Protein AF-A0A1I3EN29-F1 (afdb_monomer_lite)

Secondary structure (DSSP, 8-state):
--HHHHHHHHHHHHTS----TT--SBTT-HHHHHHS-HHHHHHHHHHHHHHHHHHB-TTSSB-HHHHHHHHTTT-EEEEE--S-TT-TTEEEEEEEETTEEEEEEEE----

Organism: NCBI:txid442341

Foldseek 3Di:
DDLVQLLVLLVVLLPDDWDDPPLDQECPPPVSLVPTDPSNNVSLVSNQVVCQVQQADPQFHGPVVSVVVSVVVVWDKDWDQPPDPVQRQKTWIWTAHPSHTYIHIGGGHDD

Structure (mmCIF, N/CA/C/O backbone):
data_AF-A0A1I3EN29-F1
#
_entry.id   AF-A0A1I3EN29-F1
#
loop_
_atom_site.group_PDB
_atom_site.id
_atom_site.type_symbol
_atom_site.label_atom_id
_atom_site.label_alt_id
_atom_site.label_comp_id
_atom_site.label_asym_id
_atom_site.label_entity_id
_atom_site.label_seq_id
_atom_site.pdbx_PDB_ins_code
_atom_site.Cartn_x
_atom_site.Cartn_y
_atom_site.Cartn_z
_atom_site.occupancy
_atom_site.B_iso_or_equiv
_atom_site.auth_seq_id
_atom_site.auth_comp_id
_atom_site.auth_asym_id
_atom_site.auth_atom_id
_atom_site.pdbx_PDB_model_num
ATOM 1 N N . MET A 1 1 ? 14.980 -1.649 0.378 1.00 61.38 1 MET A N 1
ATOM 2 C CA . MET A 1 1 ? 14.294 -1.942 1.666 1.00 61.38 1 MET A CA 1
ATOM 3 C C . MET A 1 1 ? 13.743 -3.383 1.700 1.00 61.38 1 MET A C 1
ATOM 5 O O . MET A 1 1 ? 13.935 -4.095 0.720 1.00 61.38 1 MET A O 1
ATOM 9 N N . SER A 1 2 ? 13.146 -3.863 2.810 1.00 87.88 2 SER A N 1
ATOM 10 C CA . SER A 1 2 ? 12.719 -5.277 2.983 1.00 87.88 2 SER A CA 1
ATOM 11 C C . SER A 1 2 ? 11.227 -5.509 2.700 1.00 87.88 2 SER A C 1
ATOM 13 O O . SER A 1 2 ? 10.387 -4.730 3.142 1.00 87.88 2 SER A O 1
ATOM 15 N N . ILE A 1 3 ? 10.903 -6.637 2.051 1.00 94.44 3 ILE A N 1
ATOM 16 C CA . ILE A 1 3 ? 9.532 -7.159 1.877 1.00 94.44 3 ILE A CA 1
ATOM 17 C C . ILE A 1 3 ? 8.803 -7.275 3.222 1.00 94.44 3 ILE A C 1
ATOM 19 O O . ILE A 1 3 ? 7.619 -6.967 3.301 1.00 94.44 3 ILE A O 1
ATOM 23 N N . ASP A 1 4 ? 9.507 -7.698 4.274 1.00 95.50 4 ASP A N 1
ATOM 24 C CA . ASP A 1 4 ? 8.899 -7.889 5.594 1.00 95.50 4 ASP A CA 1
ATOM 25 C C . ASP A 1 4 ? 8.525 -6.558 6.251 1.00 95.50 4 ASP A C 1
ATOM 27 O O . ASP A 1 4 ? 7.501 -6.480 6.917 1.00 95.50 4 ASP A O 1
ATOM 31 N N . ALA A 1 5 ? 9.310 -5.500 6.014 1.00 96.38 5 ALA A N 1
ATOM 32 C CA . ALA A 1 5 ? 8.983 -4.167 6.513 1.00 96.38 5 ALA A CA 1
ATOM 33 C C . ALA A 1 5 ? 7.704 -3.644 5.851 1.00 96.38 5 ALA A C 1
ATOM 35 O O . ALA A 1 5 ? 6.799 -3.211 6.551 1.00 96.38 5 ALA A O 1
ATOM 36 N N . LEU A 1 6 ? 7.586 -3.771 4.522 1.00 97.31 6 LEU A N 1
ATOM 37 C CA . LEU A 1 6 ? 6.367 -3.377 3.813 1.00 97.31 6 LEU A CA 1
ATOM 38 C C . LEU A 1 6 ? 5.149 -4.183 4.277 1.00 97.31 6 LEU A C 1
ATOM 40 O O . LEU A 1 6 ? 4.097 -3.604 4.520 1.00 97.31 6 LEU A O 1
ATOM 44 N N . ALA A 1 7 ? 5.291 -5.502 4.437 1.00 97.62 7 ALA A N 1
ATOM 45 C CA . ALA A 1 7 ? 4.211 -6.342 4.948 1.00 97.62 7 ALA A CA 1
ATOM 46 C C . ALA A 1 7 ? 3.769 -5.910 6.353 1.00 97.62 7 ALA A C 1
ATOM 48 O O . ALA A 1 7 ? 2.574 -5.791 6.603 1.00 97.62 7 ALA A O 1
ATOM 49 N N . GLN A 1 8 ? 4.724 -5.648 7.250 1.00 97.44 8 GLN A N 1
ATOM 50 C CA . GLN A 1 8 ? 4.421 -5.209 8.608 1.00 97.44 8 GLN A CA 1
ATOM 51 C C . GLN A 1 8 ? 3.700 -3.861 8.613 1.00 97.44 8 GLN A C 1
ATOM 53 O O . GLN A 1 8 ? 2.684 -3.738 9.279 1.00 97.44 8 GLN A O 1
ATOM 58 N N . THR A 1 9 ? 4.170 -2.874 7.847 1.00 97.75 9 THR A N 1
ATOM 59 C CA . THR A 1 9 ? 3.532 -1.550 7.807 1.00 97.75 9 THR A CA 1
ATOM 60 C C . THR A 1 9 ? 2.119 -1.605 7.225 1.00 97.75 9 THR A C 1
ATOM 62 O O . THR A 1 9 ? 1.244 -0.899 7.713 1.00 97.75 9 THR A O 1
ATOM 65 N N . ILE A 1 10 ? 1.872 -2.452 6.217 1.00 97.56 10 ILE A N 1
ATOM 66 C CA . ILE A 1 10 ? 0.514 -2.654 5.687 1.00 97.56 10 ILE A CA 1
ATOM 67 C C . ILE A 1 10 ? -0.391 -3.268 6.757 1.00 97.56 10 ILE A C 1
ATOM 69 O O . ILE A 1 10 ? -1.490 -2.773 6.962 1.00 97.56 10 ILE A O 1
ATOM 73 N N . ASN A 1 11 ? 0.080 -4.290 7.474 1.00 96.75 11 ASN A N 1
ATOM 74 C CA . ASN A 1 11 ? -0.694 -4.898 8.559 1.00 96.75 11 ASN A CA 1
ATOM 75 C C . ASN A 1 11 ? -0.934 -3.925 9.722 1.00 96.75 11 ASN A C 1
ATOM 77 O O . ASN A 1 11 ? -1.998 -3.951 10.326 1.00 96.75 11 ASN A O 1
ATOM 81 N N . ASP A 1 12 ? 0.040 -3.071 10.043 1.00 97.31 12 ASP A N 1
ATOM 82 C CA . ASP A 1 12 ? -0.117 -2.040 11.070 1.00 97.31 12 ASP A CA 1
ATOM 83 C C . ASP A 1 12 ? -1.193 -1.017 10.680 1.00 97.31 12 ASP A C 1
ATOM 85 O O . ASP A 1 12 ? -1.847 -0.478 11.567 1.00 97.31 12 ASP A O 1
ATOM 89 N N . LEU A 1 13 ? -1.360 -0.737 9.381 1.00 96.62 13 LEU A N 1
ATOM 90 C CA . LEU A 1 13 ? -2.423 0.127 8.868 1.00 96.62 13 LEU A CA 1
ATOM 91 C C . LEU A 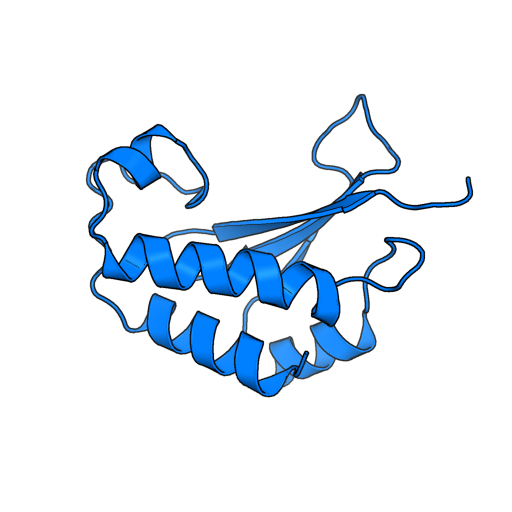1 13 ? -3.783 -0.574 8.878 1.00 96.62 13 LEU A C 1
ATOM 93 O O . LEU A 1 13 ? -4.733 0.005 9.378 1.00 96.62 13 LEU A O 1
ATOM 97 N N . ASP A 1 14 ? -3.853 -1.812 8.390 1.00 94.56 14 ASP A N 1
ATOM 98 C CA . ASP A 1 14 ? -5.078 -2.635 8.351 1.00 94.56 14 ASP A CA 1
ATOM 99 C C . ASP A 1 14 ? -5.605 -2.966 9.764 1.00 94.56 14 ASP A C 1
ATOM 101 O O . ASP A 1 14 ? -6.779 -3.239 9.964 1.00 94.56 14 ASP A O 1
ATOM 105 N N . ALA A 1 15 ? -4.735 -2.936 10.779 1.00 94.94 15 ALA A N 1
ATOM 106 C CA . ALA A 1 15 ? -5.113 -3.109 12.183 1.00 94.94 15 ALA A CA 1
ATOM 107 C C . ALA A 1 15 ? -5.396 -1.786 12.920 1.00 94.94 15 ALA A C 1
ATOM 109 O O . ALA A 1 15 ? -5.745 -1.814 14.106 1.00 94.94 15 ALA A O 1
ATOM 110 N N . HIS A 1 16 ? -5.173 -0.637 12.278 1.00 94.56 16 HIS A N 1
ATOM 111 C CA . HIS A 1 16 ? -5.397 0.681 12.869 1.00 94.56 16 HIS A CA 1
ATOM 112 C C . HIS A 1 16 ? -6.835 1.137 12.616 1.00 94.56 16 HIS A C 1
ATOM 114 O O . HIS A 1 16 ? -7.410 0.858 11.575 1.00 94.56 16 HIS A O 1
ATOM 120 N N . ASP A 1 17 ? -7.415 1.860 13.573 1.00 93.12 17 ASP A N 1
ATOM 121 C CA . ASP A 1 17 ? -8.767 2.413 13.439 1.00 93.12 17 ASP A CA 1
ATOM 122 C C . ASP A 1 17 ? -8.728 3.645 12.522 1.00 93.12 17 ASP A C 1
ATOM 124 O O . ASP A 1 17 ? -8.425 4.760 12.961 1.00 93.12 17 ASP A O 1
ATOM 128 N N . ILE A 1 18 ? -8.942 3.425 11.224 1.00 92.88 18 ILE A N 1
ATOM 129 C CA . ILE A 1 18 ? -8.858 4.468 10.200 1.00 92.88 18 ILE A CA 1
ATOM 130 C C . ILE A 1 18 ? -10.136 5.311 10.208 1.00 92.88 18 ILE A C 1
ATOM 132 O O . ILE A 1 18 ? -11.236 4.843 9.916 1.00 92.88 18 ILE A O 1
ATOM 136 N N . TYR A 1 19 ? -9.978 6.612 10.449 1.00 89.19 19 TYR A N 1
ATOM 137 C CA . TYR A 1 19 ? -11.073 7.569 10.314 1.00 89.19 19 TYR A CA 1
ATOM 138 C C . TYR A 1 19 ? -11.273 7.975 8.844 1.00 89.19 19 TYR A C 1
ATOM 140 O O . TYR A 1 19 ? -10.581 8.860 8.338 1.00 89.19 19 TYR A O 1
ATOM 148 N N . ASN A 1 20 ? -12.236 7.341 8.168 1.00 88.06 20 ASN A N 1
ATOM 149 C CA . ASN A 1 20 ? -12.607 7.614 6.773 1.00 88.06 20 ASN A CA 1
ATOM 150 C C . ASN A 1 20 ? -14.087 8.051 6.653 1.00 88.06 20 ASN A C 1
ATOM 152 O O . ASN A 1 20 ? -14.930 7.253 6.254 1.00 88.06 20 ASN A O 1
ATOM 156 N N . PRO A 1 21 ? -14.446 9.290 7.041 1.00 85.69 21 PRO A N 1
ATOM 157 C CA . PRO A 1 21 ? -15.847 9.722 7.137 1.00 85.69 21 PRO A CA 1
ATOM 158 C C . PRO A 1 21 ? -16.572 9.831 5.789 1.00 85.69 21 PRO A C 1
ATOM 160 O O . PRO A 1 21 ? -17.801 9.807 5.765 1.00 85.69 21 PRO A O 1
ATOM 163 N N . ASP A 1 22 ? -15.819 9.967 4.698 1.00 88.56 22 ASP A N 1
ATOM 164 C CA . ASP A 1 22 ? -16.341 10.149 3.342 1.00 88.56 22 ASP A CA 1
ATOM 165 C C . ASP A 1 22 ? -16.290 8.846 2.515 1.00 88.56 22 ASP A C 1
ATOM 167 O O . ASP A 1 22 ? -16.558 8.866 1.315 1.00 88.56 22 ASP A O 1
ATOM 171 N N . ASP A 1 23 ? -15.956 7.712 3.151 1.00 87.94 23 ASP A N 1
ATOM 172 C CA . ASP A 1 23 ? -15.824 6.390 2.517 1.00 87.94 23 ASP A CA 1
ATOM 173 C C . ASP A 1 23 ? -14.905 6.404 1.272 1.00 87.94 23 ASP A C 1
ATOM 175 O O . ASP A 1 23 ? -15.119 5.699 0.276 1.00 87.94 23 ASP A O 1
ATOM 179 N N . GLU A 1 24 ? -13.845 7.218 1.318 1.00 92.62 24 GLU A N 1
ATOM 180 C CA . GLU A 1 24 ? -12.890 7.365 0.226 1.00 92.62 24 GLU A CA 1
ATOM 181 C C . GLU A 1 24 ? -12.129 6.060 0.006 1.00 92.62 24 GLU A C 1
ATOM 183 O O . GLU A 1 24 ? -11.358 5.612 0.852 1.00 92.62 24 GLU A O 1
ATOM 188 N N . SER A 1 25 ? -12.314 5.445 -1.163 1.00 92.00 25 SER A N 1
ATOM 189 C CA . SER A 1 25 ? -11.659 4.169 -1.469 1.00 92.00 25 SER A CA 1
ATOM 190 C C . SER A 1 25 ? -10.161 4.325 -1.742 1.00 92.00 25 SER A C 1
ATOM 192 O O . SER A 1 25 ? -9.405 3.379 -1.539 1.00 92.00 25 SER A O 1
ATOM 194 N N . ASN A 1 26 ? -9.721 5.487 -2.237 1.00 93.12 26 ASN A N 1
ATOM 195 C CA . ASN A 1 26 ? -8.306 5.771 -2.461 1.00 93.12 26 ASN A CA 1
ATOM 196 C C . ASN A 1 26 ? -7.732 6.501 -1.249 1.00 93.12 26 ASN A C 1
ATOM 198 O O . ASN A 1 26 ? -7.930 7.704 -1.094 1.00 93.12 26 ASN A O 1
ATOM 202 N N . LEU A 1 27 ? -6.932 5.803 -0.451 1.00 93.88 27 LEU A N 1
ATOM 203 C CA . LEU A 1 27 ? -6.356 6.352 0.780 1.00 93.88 27 LEU A CA 1
ATOM 204 C C . LEU A 1 27 ? -5.204 7.339 0.520 1.00 93.88 27 LEU A C 1
ATOM 206 O O . LEU A 1 27 ? -4.596 7.862 1.449 1.00 93.88 27 LEU A O 1
ATOM 210 N N . LEU A 1 28 ? -4.897 7.615 -0.750 1.00 93.00 28 LEU A N 1
ATOM 211 C CA . LEU A 1 28 ? -4.027 8.713 -1.175 1.00 93.00 28 LEU A CA 1
ATOM 212 C C . LEU A 1 28 ? -4.807 9.954 -1.626 1.00 93.00 28 LEU A C 1
ATOM 214 O O . LEU A 1 28 ? -4.189 10.933 -2.050 1.00 93.00 28 LEU A O 1
ATOM 218 N N . ASN A 1 29 ? -6.144 9.929 -1.575 1.00 92.62 29 ASN A N 1
ATOM 219 C CA . ASN A 1 29 ? -6.961 11.100 -1.869 1.00 92.62 29 ASN A CA 1
ATOM 220 C C . ASN A 1 29 ? -6.598 12.230 -0.887 1.00 92.62 29 ASN A C 1
ATOM 222 O O . ASN A 1 29 ? -6.510 12.024 0.323 1.00 92.62 29 ASN A O 1
ATOM 226 N N . GLY A 1 30 ? -6.371 13.433 -1.421 1.00 90.50 30 GLY A N 1
ATOM 227 C CA . GLY A 1 30 ? -6.032 14.606 -0.622 1.00 90.50 30 GLY A CA 1
ATOM 228 C C . GLY A 1 30 ? -7.112 14.983 0.394 1.00 90.50 30 GLY A C 1
ATOM 229 O O . GLY A 1 30 ? -6.766 15.444 1.479 1.00 90.50 30 GLY A O 1
ATOM 230 N N . GLU A 1 31 ? -8.391 14.753 0.082 1.00 90.50 31 GLU A N 1
ATOM 231 C CA . GLU A 1 31 ? -9.506 14.995 1.005 1.00 90.50 31 GLU A CA 1
ATOM 232 C C . GLU A 1 31 ? -9.417 14.046 2.204 1.00 90.50 31 GLU A C 1
ATOM 234 O O . GLU A 1 31 ? -9.311 14.519 3.337 1.00 90.50 31 GLU A O 1
ATOM 239 N N . PHE A 1 32 ? -9.282 12.739 1.960 1.00 93.00 32 PHE A N 1
ATOM 240 C CA . PHE A 1 32 ? -9.041 11.741 3.008 1.00 93.00 32 PHE A CA 1
ATOM 241 C C . PHE A 1 32 ? -7.806 12.077 3.864 1.00 93.00 32 PHE A C 1
ATOM 243 O O . PHE A 1 32 ? -7.886 12.166 5.091 1.00 93.00 32 PHE A O 1
ATOM 250 N N . LEU A 1 33 ? -6.662 12.353 3.230 1.00 92.56 33 LEU A N 1
ATOM 251 C CA . LEU A 1 33 ? -5.416 12.668 3.941 1.00 92.56 33 LEU A CA 1
ATOM 252 C C . LEU A 1 33 ? -5.501 13.954 4.780 1.00 92.56 33 LEU A C 1
ATOM 254 O O . LEU A 1 33 ? -4.728 14.111 5.735 1.00 92.56 33 LEU A O 1
ATOM 258 N N . SER A 1 34 ? -6.413 14.869 4.436 1.00 91.25 34 SER A N 1
ATOM 259 C CA . SER A 1 34 ? -6.632 16.122 5.167 1.00 91.25 34 SER A CA 1
ATOM 260 C C . SER A 1 34 ? -7.441 15.947 6.453 1.00 91.25 34 SER A C 1
ATOM 262 O O . SER A 1 34 ? -7.282 16.751 7.372 1.00 91.25 34 SER A O 1
ATOM 264 N N . VAL A 1 35 ? -8.265 14.898 6.535 1.00 92.12 35 VAL A N 1
ATOM 265 C CA . VAL A 1 35 ? -9.165 14.646 7.672 1.00 92.12 35 VAL A CA 1
ATOM 266 C C . VAL A 1 35 ? -8.751 13.448 8.525 1.00 92.12 35 VAL A C 1
ATOM 268 O O . VAL A 1 35 ? -9.161 13.366 9.682 1.00 92.12 35 VAL A O 1
ATOM 271 N N . THR A 1 36 ? -7.926 12.544 7.989 1.00 92.94 36 THR A N 1
ATOM 272 C CA . THR A 1 36 ? -7.423 11.378 8.725 1.00 92.94 36 THR A CA 1
ATOM 273 C C . THR A 1 36 ? -6.426 11.764 9.824 1.00 92.94 36 THR A C 1
ATOM 275 O O . THR A 1 36 ? -5.771 12.813 9.783 1.00 92.94 36 THR A O 1
ATOM 278 N N . ASP A 1 37 ? -6.268 10.876 10.804 1.00 93.56 37 ASP A N 1
ATOM 279 C CA . ASP A 1 37 ? -5.316 11.041 11.894 1.00 93.56 37 ASP A CA 1
ATOM 280 C C . ASP A 1 37 ? -3.844 10.903 11.448 1.00 93.56 37 ASP A C 1
ATOM 282 O O . ASP A 1 37 ? -3.508 10.326 10.407 1.00 93.56 37 ASP A O 1
ATOM 286 N N . ASP A 1 38 ? -2.940 11.428 12.278 1.00 94.75 38 ASP A N 1
ATOM 287 C CA . ASP A 1 38 ? -1.506 11.462 11.985 1.00 94.75 38 ASP A CA 1
ATOM 288 C C . ASP A 1 38 ? -0.876 10.071 11.871 1.00 94.75 38 ASP A C 1
ATOM 290 O O . ASP A 1 38 ? 0.075 9.897 11.103 1.00 94.75 38 ASP A O 1
ATOM 294 N N . ARG A 1 39 ? -1.374 9.073 12.614 1.00 95.62 39 ARG A N 1
ATOM 295 C CA . ARG A 1 39 ? -0.813 7.720 12.577 1.00 95.62 39 ARG A CA 1
ATOM 296 C C . ARG A 1 39 ? -1.139 7.052 11.248 1.00 95.62 39 ARG A C 1
ATOM 298 O O . ARG A 1 39 ? -0.223 6.509 10.627 1.00 95.62 39 ARG A O 1
ATOM 305 N N . THR A 1 40 ? -2.382 7.163 10.786 1.00 96.06 40 THR A N 1
ATOM 306 C CA . THR A 1 40 ? -2.789 6.715 9.447 1.00 96.06 40 THR A CA 1
ATOM 307 C C . THR A 1 40 ? -1.927 7.366 8.367 1.00 96.06 40 THR A C 1
ATOM 309 O O . THR A 1 40 ? -1.338 6.666 7.540 1.00 96.06 40 THR A O 1
ATOM 312 N N . ARG A 1 41 ? -1.741 8.694 8.422 1.00 95.44 41 ARG A N 1
ATOM 313 C CA . ARG A 1 41 ? -0.902 9.422 7.453 1.00 95.44 41 ARG A CA 1
ATOM 314 C C . ARG A 1 41 ? 0.541 8.906 7.428 1.00 95.44 41 ARG A C 1
ATOM 316 O O . ARG A 1 41 ? 1.068 8.612 6.360 1.00 95.44 41 ARG A O 1
ATOM 323 N N . GLN A 1 42 ? 1.160 8.727 8.595 1.00 96.62 42 GLN A N 1
ATOM 324 C CA . GLN A 1 42 ? 2.534 8.217 8.705 1.00 96.62 42 GLN A CA 1
ATOM 325 C C . GLN A 1 42 ? 2.694 6.791 8.169 1.00 96.62 42 GLN A C 1
ATOM 327 O O . GLN A 1 42 ? 3.739 6.459 7.607 1.00 96.62 42 GL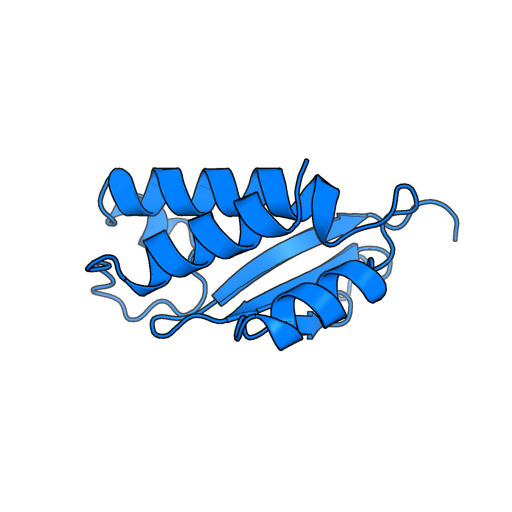N A O 1
ATOM 332 N N . LEU A 1 43 ? 1.701 5.927 8.387 1.00 97.56 43 LEU A N 1
ATOM 333 C CA . LEU A 1 43 ? 1.713 4.557 7.876 1.00 97.56 43 LEU A CA 1
ATOM 334 C C . LEU A 1 43 ? 1.590 4.545 6.354 1.00 97.56 43 LEU A C 1
ATOM 336 O O . LEU A 1 43 ? 2.368 3.866 5.687 1.00 97.56 43 LEU A O 1
ATOM 340 N N . ILE A 1 44 ? 0.685 5.354 5.805 1.00 96.44 44 ILE A N 1
ATOM 341 C CA . ILE A 1 44 ? 0.516 5.520 4.360 1.00 96.44 44 ILE A CA 1
ATOM 342 C C . ILE A 1 44 ? 1.808 6.033 3.715 1.00 96.44 44 ILE A C 1
ATOM 344 O O . ILE A 1 44 ? 2.285 5.436 2.751 1.00 96.44 44 ILE A O 1
ATOM 348 N N . GLU A 1 45 ? 2.430 7.075 4.270 1.00 95.50 45 GLU A N 1
ATOM 349 C CA . GLU A 1 45 ? 3.711 7.606 3.781 1.00 95.50 45 GLU A CA 1
ATOM 350 C C . GLU A 1 45 ? 4.816 6.537 3.776 1.00 95.50 45 GLU A C 1
ATOM 352 O O . GLU A 1 45 ? 5.538 6.382 2.788 1.00 95.50 45 GLU A O 1
ATOM 357 N N . GLN A 1 46 ? 4.919 5.742 4.846 1.00 96.69 46 GLN A N 1
ATOM 358 C CA . GLN A 1 46 ? 5.882 4.640 4.920 1.00 96.69 46 GLN A CA 1
ATOM 359 C C . GLN A 1 46 ? 5.597 3.549 3.887 1.00 96.69 46 GLN A C 1
ATOM 361 O O . GLN A 1 46 ? 6.533 3.053 3.258 1.00 96.69 46 GLN A O 1
ATOM 366 N N . ILE A 1 47 ? 4.327 3.188 3.682 1.00 97.00 47 ILE A N 1
ATOM 367 C CA . ILE A 1 47 ? 3.923 2.223 2.654 1.00 97.00 47 ILE A CA 1
ATOM 368 C C . ILE A 1 47 ? 4.337 2.728 1.272 1.00 97.00 47 ILE A C 1
ATOM 370 O O . ILE A 1 47 ? 4.912 1.955 0.507 1.00 97.00 47 ILE A O 1
ATOM 374 N N . ILE A 1 48 ? 4.117 4.009 0.958 1.00 94.38 48 ILE A N 1
ATOM 375 C CA . ILE A 1 48 ? 4.517 4.601 -0.328 1.00 94.38 48 ILE A CA 1
ATOM 376 C C . ILE A 1 48 ? 6.028 4.470 -0.528 1.00 94.38 48 ILE A C 1
ATOM 378 O O . ILE A 1 48 ? 6.462 3.941 -1.553 1.00 94.38 48 ILE A O 1
ATOM 382 N N . GLU A 1 49 ? 6.834 4.893 0.443 1.00 94.50 49 GLU A N 1
ATOM 383 C CA . GLU A 1 49 ? 8.295 4.846 0.323 1.00 94.50 49 GLU A CA 1
ATOM 384 C C . GLU A 1 49 ? 8.820 3.408 0.201 1.00 94.50 49 GLU A C 1
ATOM 386 O O . GLU A 1 49 ? 9.600 3.099 -0.702 1.00 94.50 49 GLU A O 1
ATOM 391 N N . LEU A 1 50 ? 8.325 2.489 1.033 1.00 96.31 50 LEU A N 1
ATOM 392 C CA . LEU A 1 50 ? 8.692 1.072 0.972 1.00 96.31 50 LEU A CA 1
ATOM 393 C C . LEU A 1 50 ? 8.242 0.412 -0.338 1.00 96.31 50 LEU A C 1
ATOM 395 O O . LEU A 1 50 ? 8.944 -0.448 -0.877 1.00 96.31 50 LEU A O 1
ATOM 399 N N . SER A 1 51 ? 7.078 0.796 -0.865 1.00 95.00 51 SER A N 1
ATOM 400 C CA . SER A 1 51 ? 6.515 0.210 -2.082 1.00 95.00 51 SER A CA 1
ATOM 401 C C . SER A 1 51 ? 7.362 0.496 -3.321 1.00 95.00 51 SER A C 1
ATOM 403 O O . SER A 1 51 ? 7.529 -0.407 -4.142 1.00 95.00 51 SER A O 1
ATOM 405 N N . LYS A 1 52 ? 7.967 1.689 -3.422 1.00 91.31 52 LYS A N 1
ATOM 406 C CA . LYS A 1 52 ? 8.865 2.069 -4.529 1.00 91.31 52 LYS A CA 1
ATOM 407 C C . LYS A 1 52 ? 10.039 1.099 -4.655 1.00 91.31 52 LYS A C 1
ATOM 409 O O . LYS A 1 52 ? 10.347 0.634 -5.747 1.00 91.31 52 LYS A O 1
ATOM 414 N N . ASP A 1 53 ? 10.632 0.743 -3.520 1.00 91.50 53 ASP A N 1
ATOM 415 C CA . ASP A 1 53 ? 11.783 -0.157 -3.432 1.00 91.50 53 ASP A CA 1
ATOM 416 C C . ASP A 1 53 ? 11.426 -1.640 -3.601 1.00 91.50 53 ASP A C 1
ATOM 418 O O . ASP A 1 53 ? 12.254 -2.445 -4.035 1.00 91.50 53 ASP A O 1
ATOM 422 N N . VAL A 1 54 ? 10.234 -2.038 -3.152 1.00 95.94 54 VAL A N 1
ATOM 423 C CA . VAL A 1 54 ? 9.859 -3.453 -3.026 1.00 95.94 54 VAL A CA 1
ATOM 424 C C . VAL A 1 54 ? 9.025 -3.926 -4.211 1.00 95.94 54 VAL A C 1
ATOM 4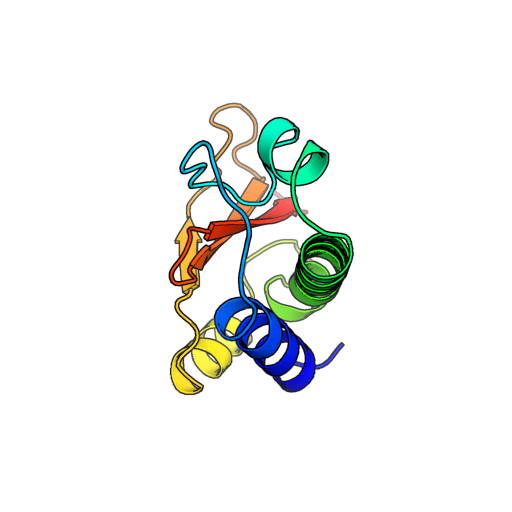26 O O . VAL A 1 54 ? 9.288 -5.006 -4.749 1.00 95.94 54 VAL A O 1
ATOM 429 N N . LEU A 1 55 ? 8.009 -3.155 -4.604 1.00 95.31 55 LEU A N 1
ATOM 430 C CA . LEU A 1 55 ? 7.014 -3.558 -5.601 1.00 95.31 55 LEU A CA 1
ATOM 431 C C . LEU A 1 55 ? 7.471 -3.319 -7.035 1.00 95.31 55 LEU A C 1
ATOM 433 O O . LEU A 1 55 ? 6.900 -3.923 -7.942 1.00 95.31 55 LEU A O 1
ATOM 437 N N . PHE A 1 56 ? 8.511 -2.514 -7.241 1.00 93.56 56 PHE A N 1
ATOM 438 C CA . PHE A 1 56 ? 9.040 -2.193 -8.559 1.00 93.56 56 PHE A CA 1
ATOM 439 C C . PHE A 1 56 ? 10.503 -2.596 -8.683 1.00 93.56 56 PHE A C 1
ATOM 441 O O . PHE A 1 56 ? 11.249 -2.699 -7.709 1.00 93.56 56 PHE A O 1
ATOM 448 N N . LYS A 1 57 ? 10.904 -2.906 -9.908 1.00 92.12 57 LYS A N 1
ATOM 449 C CA . LYS A 1 57 ? 12.304 -3.105 -10.274 1.00 92.12 57 LYS A CA 1
ATOM 450 C C . LYS A 1 57 ? 12.941 -1.756 -10.635 1.00 92.12 57 LYS A C 1
ATOM 452 O O . LYS A 1 57 ? 12.218 -0.794 -10.876 1.00 92.12 57 LYS A O 1
ATOM 457 N N . PRO A 1 58 ? 14.279 -1.684 -10.765 1.00 90.25 58 PRO A N 1
ATOM 458 C CA . PRO A 1 58 ? 14.956 -0.456 -11.194 1.00 90.25 58 PRO A CA 1
ATOM 459 C C . PRO A 1 58 ? 14.511 0.084 -12.562 1.00 90.25 58 PRO A C 1
ATOM 461 O O . PRO A 1 58 ? 14.696 1.263 -12.834 1.00 90.25 58 PRO A O 1
ATOM 464 N N . ASP A 1 59 ? 13.939 -0.766 -13.421 1.00 89.00 59 ASP A N 1
ATOM 465 C CA . ASP A 1 59 ? 13.368 -0.378 -14.717 1.00 89.00 59 ASP A CA 1
ATOM 466 C C . ASP A 1 59 ? 11.914 0.121 -14.617 1.00 89.00 59 ASP A C 1
ATOM 468 O O . ASP A 1 59 ? 11.294 0.370 -15.643 1.00 89.00 59 ASP A O 1
ATOM 472 N N . GLY A 1 60 ? 11.356 0.233 -13.407 1.00 87.88 60 GLY A N 1
ATOM 473 C CA . GLY A 1 60 ? 9.979 0.651 -13.128 1.00 87.88 60 GLY A CA 1
ATOM 474 C C . GLY A 1 60 ? 8.917 -0.431 -13.341 1.00 87.88 60 GLY A C 1
ATOM 475 O O . GLY A 1 60 ? 7.763 -0.236 -12.972 1.00 87.88 60 GLY A O 1
ATOM 476 N N . SER A 1 61 ? 9.283 -1.603 -13.872 1.00 89.12 61 SER A N 1
ATOM 477 C CA . SER A 1 61 ? 8.342 -2.715 -14.050 1.00 89.12 61 SER A CA 1
ATOM 478 C C . SER A 1 61 ? 7.989 -3.397 -12.715 1.00 89.12 61 SER A C 1
ATOM 480 O O . SER A 1 61 ? 8.770 -3.330 -11.756 1.00 89.12 61 SER A O 1
ATOM 482 N N . PRO A 1 62 ? 6.857 -4.129 -12.616 1.00 91.75 62 PRO A N 1
ATOM 483 C CA . PRO A 1 62 ? 6.480 -4.801 -11.378 1.00 91.75 62 PRO A CA 1
ATOM 484 C C . PRO A 1 62 ? 7.506 -5.859 -10.952 1.00 91.75 62 PRO A C 1
ATOM 486 O O . PRO A 1 62 ? 7.881 -6.774 -11.703 1.00 91.75 62 PRO A O 1
ATOM 489 N N . ASN A 1 63 ? 7.892 -5.821 -9.683 1.00 94.00 63 ASN A N 1
ATOM 490 C CA . ASN A 1 63 ? 8.662 -6.867 -9.030 1.00 94.00 63 ASN A CA 1
ATOM 491 C C . ASN A 1 63 ? 7.745 -8.033 -8.631 1.00 94.00 63 ASN A C 1
ATOM 493 O O . ASN A 1 63 ? 7.424 -8.254 -7.462 1.00 94.00 63 ASN A O 1
ATOM 497 N N . ARG A 1 64 ? 7.335 -8.831 -9.624 1.00 93.25 64 ARG A N 1
ATOM 498 C CA . ARG A 1 64 ? 6.405 -9.962 -9.436 1.00 93.25 64 ARG A CA 1
ATOM 499 C C . ARG A 1 64 ? 6.843 -10.972 -8.373 1.00 93.25 64 ARG A C 1
ATOM 501 O O . ARG A 1 64 ? 5.989 -11.597 -7.744 1.00 93.25 64 ARG A O 1
ATOM 508 N N . ARG A 1 65 ? 8.153 -11.130 -8.140 1.00 94.44 65 ARG A N 1
ATOM 509 C CA . ARG A 1 65 ? 8.673 -12.002 -7.074 1.00 94.44 65 ARG A CA 1
ATOM 510 C C . ARG A 1 65 ? 8.316 -11.451 -5.693 1.00 94.44 65 ARG A C 1
ATOM 512 O O . ARG A 1 65 ? 7.827 -12.210 -4.861 1.00 94.44 65 ARG A O 1
ATOM 519 N N . ALA A 1 66 ? 8.528 -10.156 -5.465 1.00 95.56 66 ALA A N 1
ATOM 520 C CA . ALA A 1 66 ? 8.148 -9.498 -4.218 1.00 95.56 66 ALA A CA 1
ATOM 521 C C . ALA A 1 66 ? 6.625 -9.464 -4.035 1.00 95.56 66 ALA A C 1
ATOM 523 O O . ALA A 1 66 ? 6.137 -9.846 -2.975 1.00 95.56 66 ALA A O 1
ATOM 524 N N . ILE A 1 67 ? 5.871 -9.127 -5.088 1.00 95.56 67 ILE A N 1
ATOM 525 C CA . ILE A 1 67 ? 4.397 -9.141 -5.075 1.00 95.56 67 ILE A CA 1
ATOM 526 C C . ILE A 1 67 ? 3.869 -10.527 -4.679 1.00 95.56 67 ILE A C 1
ATOM 528 O O . ILE A 1 67 ? 2.999 -10.644 -3.820 1.00 95.56 67 ILE A O 1
ATOM 532 N N . THR A 1 68 ? 4.420 -11.597 -5.258 1.00 95.62 68 THR A N 1
ATOM 533 C CA . THR A 1 68 ? 4.032 -12.972 -4.905 1.00 95.62 68 THR A CA 1
ATOM 534 C C . THR A 1 68 ? 4.357 -13.291 -3.445 1.00 95.62 68 THR A C 1
ATOM 536 O O . THR A 1 68 ? 3.534 -13.884 -2.751 1.00 95.62 68 THR A O 1
ATOM 539 N N . ALA A 1 69 ? 5.524 -12.871 -2.955 1.00 96.38 69 ALA A N 1
ATOM 540 C CA . ALA A 1 69 ? 5.931 -13.086 -1.568 1.00 96.38 69 ALA A CA 1
ATOM 541 C C . ALA A 1 69 ? 5.045 -12.328 -0.558 1.00 96.38 69 ALA A C 1
ATOM 543 O O . ALA A 1 69 ? 4.797 -12.838 0.534 1.00 96.38 69 ALA A O 1
ATOM 544 N N . LEU A 1 70 ? 4.558 -11.136 -0.910 1.00 96.94 70 LEU A N 1
ATOM 545 C CA . LEU A 1 70 ? 3.608 -10.363 -0.104 1.00 96.94 70 LEU A CA 1
ATOM 546 C C . LEU A 1 70 ? 2.213 -10.997 -0.113 1.00 96.94 70 LEU A C 1
ATOM 548 O O . LEU A 1 70 ? 1.619 -11.166 0.947 1.00 96.94 70 LEU A O 1
ATOM 552 N N . ARG A 1 71 ? 1.735 -11.460 -1.275 1.00 96.44 71 ARG A N 1
ATOM 553 C CA . ARG A 1 71 ? 0.476 -12.223 -1.374 1.00 96.44 71 ARG A CA 1
ATOM 554 C C . ARG A 1 71 ? 0.497 -13.488 -0.514 1.00 96.44 71 ARG A C 1
ATOM 556 O O . ARG A 1 71 ? -0.484 -13.798 0.149 1.00 96.44 71 ARG A O 1
ATOM 563 N N . GLN A 1 72 ? 1.628 -14.193 -0.467 1.00 96.25 72 GLN A N 1
ATOM 564 C CA . GLN A 1 72 ? 1.813 -15.357 0.414 1.00 96.25 72 GLN A CA 1
ATOM 565 C C . GLN A 1 72 ? 1.772 -15.007 1.910 1.00 96.25 72 GLN A C 1
ATOM 567 O O . GLN A 1 72 ? 1.501 -15.884 2.724 1.00 96.25 72 GLN A O 1
ATOM 572 N N . ARG A 1 73 ? 2.027 -13.744 2.271 1.00 95.06 73 ARG A N 1
ATOM 573 C CA . ARG A 1 73 ? 1.890 -13.215 3.637 1.00 95.06 73 ARG A CA 1
ATOM 574 C C . ARG A 1 73 ? 0.476 -12.695 3.934 1.00 95.06 73 ARG A C 1
ATOM 576 O O . ARG A 1 73 ? 0.270 -12.130 4.997 1.00 95.06 73 ARG A O 1
ATOM 583 N N . GLY A 1 74 ? -0.479 -12.879 3.019 1.00 95.44 74 GLY A N 1
ATOM 584 C CA . GLY A 1 74 ? -1.868 -12.439 3.179 1.00 95.44 74 GLY A CA 1
ATOM 585 C C . GLY A 1 74 ? -2.166 -11.040 2.637 1.00 95.44 74 GLY A C 1
ATOM 586 O O . GLY A 1 74 ? -3.325 -10.647 2.616 1.00 95.44 74 GLY A O 1
ATOM 587 N N . ILE A 1 75 ? -1.165 -10.310 2.133 1.00 97.00 75 ILE A N 1
ATOM 588 C CA . ILE A 1 75 ? -1.369 -8.955 1.606 1.00 97.00 75 ILE A CA 1
ATOM 589 C C . ILE A 1 75 ? -2.080 -9.011 0.251 1.00 97.00 75 ILE A C 1
ATOM 591 O O . ILE A 1 75 ? -1.606 -9.649 -0.698 1.00 97.00 75 ILE A O 1
ATOM 595 N N . ASN A 1 76 ? -3.196 -8.297 0.126 1.00 95.56 76 ASN A N 1
ATOM 596 C CA . ASN A 1 76 ? -3.974 -8.267 -1.103 1.00 95.56 76 ASN A CA 1
ATOM 597 C C . ASN A 1 76 ? -3.404 -7.238 -2.092 1.00 95.56 76 ASN A C 1
ATOM 599 O O . ASN A 1 76 ? -3.608 -6.035 -1.970 1.00 95.56 76 ASN A O 1
ATOM 603 N N . LEU A 1 77 ? -2.675 -7.729 -3.096 1.00 94.75 77 LEU A N 1
ATOM 604 C CA . LEU A 1 77 ? -2.056 -6.903 -4.135 1.00 94.75 77 LEU A CA 1
ATOM 605 C C . LEU A 1 77 ? -2.672 -7.184 -5.502 1.00 94.75 77 LEU A C 1
ATOM 607 O O . LEU A 1 77 ? -2.793 -8.349 -5.898 1.00 94.75 77 LEU A O 1
ATOM 611 N N . SER A 1 78 ? -2.933 -6.139 -6.283 1.00 90.50 78 SER A N 1
ATOM 612 C CA . SER A 1 78 ? -3.324 -6.244 -7.693 1.00 90.50 78 SER A CA 1
ATOM 613 C C . SER A 1 78 ? -2.360 -5.459 -8.574 1.00 90.50 78 SER A C 1
ATOM 615 O O . SER A 1 78 ? -2.153 -4.273 -8.352 1.00 90.50 78 SER A O 1
ATOM 617 N N . GLU A 1 79 ? -1.805 -6.103 -9.601 1.00 87.62 79 GLU A N 1
ATOM 618 C CA . GLU A 1 79 ? -1.164 -5.373 -10.700 1.00 87.62 79 GLU A CA 1
ATOM 619 C C . GLU A 1 79 ? -2.294 -4.677 -11.468 1.00 87.62 79 GLU A C 1
ATOM 621 O O . GLU A 1 79 ? -3.204 -5.343 -11.969 1.00 87.62 79 GLU A O 1
ATOM 626 N N . ALA A 1 80 ? -2.279 -3.351 -11.494 1.00 70.75 80 ALA A N 1
ATOM 627 C CA . ALA A 1 80 ? -3.126 -2.570 -12.376 1.00 70.75 80 ALA A CA 1
ATOM 628 C C . ALA A 1 80 ? -2.249 -2.136 -13.557 1.00 70.75 80 ALA A C 1
ATOM 630 O O . ALA A 1 80 ? -1.080 -1.794 -13.377 1.00 70.75 80 ALA A O 1
ATOM 631 N N . GLY A 1 81 ? -2.780 -2.174 -14.782 1.00 66.44 81 GLY A N 1
ATOM 632 C CA . GLY A 1 81 ? -2.125 -1.468 -15.890 1.00 66.44 81 GLY A CA 1
ATOM 633 C C . GLY A 1 81 ? -1.979 0.023 -15.560 1.00 66.44 81 GLY A C 1
ATOM 634 O O . GLY A 1 81 ? -2.447 0.457 -14.505 1.00 66.44 81 GLY A O 1
ATOM 635 N N . SER A 1 82 ? -1.358 0.811 -16.444 1.00 65.12 82 SER A N 1
ATOM 636 C CA . SER A 1 82 ? -1.255 2.251 -16.187 1.00 65.12 82 SER A CA 1
ATOM 637 C C . SER A 1 82 ? -2.633 2.833 -15.833 1.00 65.12 82 SER A C 1
ATOM 639 O O . SER A 1 82 ? -3.568 2.698 -16.631 1.00 65.12 82 SER A O 1
ATOM 641 N N . PRO A 1 83 ? -2.790 3.447 -14.645 1.00 61.94 83 PRO A N 1
ATOM 642 C CA . PRO A 1 83 ? -4.029 4.104 -14.260 1.00 61.94 83 PRO A CA 1
ATOM 643 C C . PRO A 1 83 ? -4.208 5.409 -15.044 1.00 61.94 83 PRO A C 1
ATOM 645 O O . PRO A 1 83 ? -5.297 5.983 -15.047 1.00 61.94 83 PRO A O 1
ATOM 648 N N . TYR A 1 84 ? -3.165 5.853 -15.752 1.00 65.56 84 TYR A N 1
ATOM 649 C CA . TYR A 1 84 ? -3.157 7.065 -16.544 1.00 65.56 84 TYR A CA 1
ATOM 650 C C . TYR A 1 84 ? -3.130 6.706 -18.033 1.00 65.56 84 TYR A C 1
ATOM 652 O O . TYR A 1 84 ? -2.083 6.360 -18.578 1.00 65.56 84 TYR A O 1
ATOM 660 N N . PRO A 1 85 ? -4.259 6.837 -18.750 1.00 62.84 85 PRO A N 1
ATOM 661 C CA . PRO A 1 85 ? -4.321 6.503 -20.174 1.00 62.84 85 PRO A CA 1
ATOM 662 C C . PRO A 1 85 ? -3.371 7.346 -21.043 1.00 62.84 85 PRO A C 1
ATOM 664 O O . PRO A 1 85 ? -3.047 6.946 -22.157 1.00 62.84 85 PRO A O 1
ATOM 667 N N . ASN A 1 86 ? -2.912 8.493 -20.529 1.00 69.62 86 ASN A N 1
ATOM 668 C CA . ASN A 1 86 ? -1.963 9.382 -21.199 1.00 69.62 86 ASN A CA 1
ATOM 669 C C . ASN A 1 86 ? -0.494 9.103 -20.838 1.00 69.62 86 ASN A C 1
ATOM 671 O O . ASN A 1 86 ? 0.386 9.666 -21.484 1.00 69.62 86 ASN A O 1
ATOM 675 N N . ASP A 1 87 ? -0.230 8.253 -19.843 1.00 66.44 87 ASP A N 1
ATOM 676 C CA . ASP A 1 87 ? 1.116 7.812 -19.473 1.00 66.44 87 ASP A CA 1
ATOM 677 C C . ASP A 1 87 ? 1.167 6.276 -19.461 1.00 66.44 87 ASP A C 1
ATOM 679 O O . ASP A 1 87 ? 1.081 5.639 -18.409 1.00 66.44 87 ASP A O 1
ATOM 683 N N . PRO A 1 88 ? 1.259 5.635 -20.640 1.00 67.19 88 PRO A N 1
ATOM 684 C CA . PRO A 1 88 ? 1.230 4.178 -20.748 1.00 67.19 88 PRO A CA 1
ATOM 685 C C . PRO A 1 88 ? 2.456 3.501 -20.118 1.00 67.19 88 PRO A C 1
ATOM 687 O O . PRO A 1 88 ? 2.487 2.273 -20.036 1.00 67.19 88 PRO A O 1
ATOM 690 N N . TYR A 1 89 ? 3.456 4.280 -19.701 1.00 71.75 89 TYR A N 1
ATOM 691 C CA . TYR A 1 89 ? 4.687 3.791 -19.092 1.00 71.75 89 TYR A CA 1
ATOM 692 C C . TYR A 1 89 ? 4.633 3.841 -17.569 1.00 71.75 89 TYR A C 1
ATOM 694 O O . TYR A 1 89 ? 5.536 3.328 -16.911 1.00 71.75 89 TYR A O 1
ATOM 702 N N . GLU A 1 90 ? 3.573 4.394 -16.983 1.00 81.56 90 GLU A N 1
ATOM 703 C CA . GLU A 1 90 ? 3.360 4.295 -15.551 1.00 81.56 90 GLU A CA 1
ATOM 704 C C . GLU A 1 90 ? 2.830 2.907 -15.184 1.00 81.56 90 GLU A C 1
ATOM 706 O O . GLU A 1 90 ? 1.795 2.433 -15.647 1.00 81.56 90 GLU A O 1
ATOM 711 N N . THR A 1 91 ? 3.573 2.221 -14.333 1.00 87.06 91 THR A N 1
ATOM 712 C CA . THR A 1 91 ? 3.198 0.923 -13.796 1.00 87.06 91 THR A CA 1
ATOM 713 C C . THR A 1 91 ? 2.518 1.131 -12.455 1.00 87.06 91 THR A C 1
ATOM 715 O O . THR A 1 91 ? 3.016 1.897 -11.632 1.00 87.06 91 THR A O 1
ATOM 718 N N . CYS A 1 92 ? 1.420 0.422 -12.195 1.00 90.88 92 CYS A N 1
ATOM 719 C CA . CYS A 1 92 ? 0.671 0.565 -10.955 1.00 90.88 92 CYS A CA 1
ATOM 720 C C . CYS A 1 92 ? 0.475 -0.769 -10.231 1.00 90.88 92 CYS A C 1
ATOM 722 O O . CYS A 1 92 ? 0.117 -1.794 -10.813 1.00 90.88 92 CYS A O 1
ATOM 724 N N . VAL A 1 93 ? 0.659 -0.749 -8.915 1.00 93.50 93 VAL A N 1
ATOM 725 C CA . VAL A 1 93 ? 0.290 -1.848 -8.026 1.00 93.50 93 VAL A CA 1
ATOM 726 C C . VAL A 1 93 ? -0.647 -1.294 -6.964 1.00 93.50 93 VAL A C 1
ATOM 728 O O . VAL A 1 93 ? -0.302 -0.369 -6.234 1.00 93.50 93 VAL A O 1
ATOM 731 N N . LEU A 1 94 ? -1.843 -1.868 -6.885 1.00 94.88 94 LEU A N 1
ATOM 732 C CA . LEU A 1 94 ? -2.822 -1.547 -5.855 1.00 94.88 94 LEU A CA 1
ATOM 733 C C . LEU A 1 94 ? -2.584 -2.438 -4.643 1.00 94.88 94 LEU A C 1
ATOM 735 O O . LEU A 1 94 ? -2.591 -3.668 -4.769 1.00 94.88 94 LEU A O 1
ATOM 739 N N . ILE A 1 95 ? -2.410 -1.810 -3.488 1.00 96.31 95 ILE A N 1
ATOM 740 C CA . ILE A 1 95 ? -2.384 -2.452 -2.177 1.00 96.31 95 ILE A CA 1
ATOM 741 C C . ILE A 1 95 ? -3.777 -2.297 -1.588 1.00 96.31 95 ILE A C 1
ATOM 743 O O . ILE A 1 95 ? -4.195 -1.177 -1.320 1.00 96.31 95 ILE A O 1
ATOM 747 N N . LYS A 1 96 ? -4.512 -3.397 -1.448 1.00 95.62 96 LYS A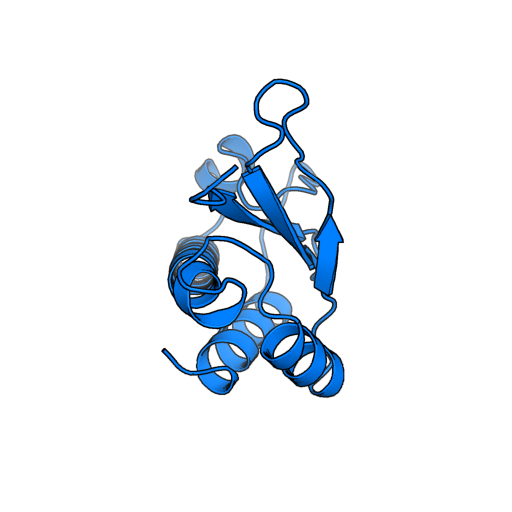 N 1
ATOM 748 C CA . LYS A 1 96 ? -5.875 -3.399 -0.915 1.00 95.62 96 LYS A CA 1
ATOM 749 C C . LYS A 1 96 ? -5.839 -3.734 0.571 1.00 95.62 96 LYS A C 1
ATOM 751 O O . LYS A 1 96 ? -5.210 -4.727 0.941 1.00 95.62 96 LYS A O 1
ATOM 756 N N . ILE A 1 97 ? -6.536 -2.928 1.355 1.00 94.19 97 ILE A N 1
ATOM 757 C CA . ILE A 1 97 ? -6.805 -3.126 2.781 1.00 94.19 97 ILE A CA 1
ATOM 758 C C . ILE A 1 97 ? -8.324 -3.108 2.997 1.00 94.19 97 ILE A C 1
ATOM 760 O O . ILE A 1 97 ? -9.066 -2.935 2.022 1.00 94.19 97 ILE A O 1
ATOM 764 N N . GLU A 1 98 ? -8.801 -3.333 4.217 1.00 90.88 98 GLU A N 1
ATOM 765 C CA . GLU A 1 98 ? -10.244 -3.361 4.498 1.00 90.88 98 GLU A CA 1
ATOM 766 C C . GLU A 1 98 ? -10.947 -2.049 4.100 1.00 90.88 98 GLU A C 1
ATOM 768 O O . GLU A 1 98 ? -11.949 -2.074 3.381 1.00 90.88 98 GLU A O 1
ATOM 773 N N . GLU A 1 99 ? -10.368 -0.905 4.456 1.00 91.19 99 GLU A N 1
ATOM 774 C CA . GLU A 1 99 ? -10.961 0.426 4.270 1.00 91.19 99 GLU A CA 1
ATOM 775 C C . GLU A 1 99 ? -10.793 0.998 2.859 1.00 91.19 99 GLU A C 1
ATOM 777 O O . GLU A 1 99 ? -11.359 2.043 2.539 1.00 91.19 99 GLU A O 1
ATOM 782 N N . GLY A 1 100 ? -10.017 0.344 1.992 1.00 93.62 100 GLY A N 1
ATOM 783 C CA . GLY A 1 100 ? -9.791 0.839 0.640 1.00 93.62 100 GLY A CA 1
ATOM 784 C C . GLY A 1 100 ? -8.507 0.332 0.004 1.00 93.62 100 GLY A C 1
ATOM 785 O O . GLY A 1 100 ? -8.127 -0.836 0.108 1.00 93.62 100 GLY A O 1
ATOM 786 N N . TYR A 1 101 ? -7.839 1.208 -0.736 1.00 94.88 101 TYR A N 1
ATOM 787 C CA . TYR A 1 101 ? -6.590 0.882 -1.399 1.00 94.88 101 TYR A CA 1
ATOM 788 C C . TYR A 1 101 ? -5.590 2.033 -1.392 1.00 94.88 101 TYR A C 1
ATOM 790 O O . TYR A 1 101 ? -5.936 3.213 -1.408 1.00 94.88 101 TYR A O 1
ATOM 798 N N . ILE A 1 102 ? -4.318 1.652 -1.446 1.00 95.25 102 ILE A N 1
ATOM 799 C CA . ILE A 1 102 ? -3.183 2.539 -1.674 1.00 95.25 102 ILE A CA 1
ATOM 800 C C . ILE A 1 102 ? -2.618 2.229 -3.055 1.00 95.25 102 ILE A C 1
ATOM 802 O O . ILE A 1 102 ? -2.344 1.072 -3.395 1.00 95.25 102 ILE A O 1
ATOM 806 N N . GLN A 1 103 ? -2.439 3.273 -3.858 1.00 93.44 103 GLN A N 1
ATOM 807 C CA . GLN A 1 103 ? -1.861 3.165 -5.188 1.00 93.44 103 GLN A CA 1
ATOM 808 C C . GLN A 1 103 ? -0.350 3.399 -5.132 1.00 93.44 103 GLN A C 1
ATOM 810 O O . GLN A 1 103 ? 0.106 4.512 -4.889 1.00 93.44 103 GLN A O 1
ATOM 815 N N . ALA A 1 104 ? 0.436 2.361 -5.402 1.00 92.56 104 ALA A N 1
ATOM 816 C CA . ALA A 1 104 ? 1.867 2.503 -5.629 1.00 92.56 104 ALA A CA 1
ATOM 817 C C . ALA A 1 104 ? 2.121 2.586 -7.136 1.00 92.56 104 ALA A C 1
ATOM 819 O O . ALA A 1 104 ? 1.611 1.748 -7.886 1.00 92.56 104 ALA A O 1
ATOM 820 N N . THR A 1 105 ? 2.911 3.562 -7.586 1.00 91.00 105 THR A N 1
ATOM 821 C CA . THR A 1 105 ? 3.268 3.695 -9.003 1.00 91.00 105 THR A CA 1
ATOM 822 C C . THR A 1 105 ? 4.763 3.872 -9.233 1.00 91.00 105 THR A C 1
ATOM 824 O O . THR A 1 105 ? 5.516 4.272 -8.342 1.00 91.00 105 THR A O 1
ATOM 827 N N . SER A 1 106 ? 5.203 3.528 -10.442 1.00 89.38 106 SER A N 1
ATOM 828 C CA . SER A 1 106 ? 6.571 3.742 -10.907 1.00 89.38 106 SER A CA 1
ATOM 829 C C . SER A 1 106 ? 6.593 3.970 -12.413 1.00 89.38 106 SER A C 1
ATOM 831 O O . SER A 1 106 ? 5.835 3.343 -13.151 1.00 89.38 106 SER A O 1
ATOM 833 N N . VAL A 1 107 ? 7.474 4.856 -12.875 1.00 85.75 107 VAL A N 1
ATOM 834 C CA . VAL A 1 107 ? 7.672 5.117 -14.305 1.00 85.75 107 VAL A CA 1
ATOM 835 C C . VAL A 1 107 ? 8.589 4.047 -14.883 1.00 85.75 107 VAL A C 1
ATOM 837 O O . VAL A 1 107 ? 9.715 3.870 -14.415 1.00 85.75 107 VAL A O 1
ATOM 840 N N . GLN A 1 108 ? 8.127 3.354 -15.919 1.00 75.81 108 GLN A N 1
ATOM 841 C CA . GLN A 1 108 ? 8.903 2.339 -16.612 1.00 75.81 108 GLN A CA 1
ATOM 842 C C . GLN A 1 108 ? 9.947 3.002 -17.522 1.00 75.81 108 GLN A C 1
ATOM 844 O O . GL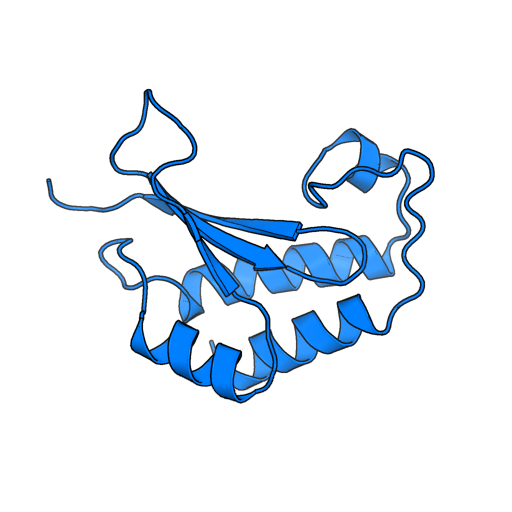N A 1 108 ? 9.618 3.706 -18.476 1.00 75.81 108 GLN A O 1
ATOM 849 N N . LEU A 1 109 ? 11.226 2.787 -17.218 1.00 69.56 109 LEU A N 1
ATOM 850 C CA . LEU A 1 109 ? 12.347 3.366 -17.955 1.00 69.56 109 LEU A CA 1
ATOM 851 C C . LEU A 1 109 ? 12.788 2.398 -19.065 1.00 69.56 109 LEU A C 1
ATOM 853 O O . LEU A 1 109 ? 13.340 1.340 -18.771 1.00 69.56 109 LEU A O 1
ATOM 857 N N . GLY A 1 110 ? 12.597 2.773 -20.336 1.00 58.88 110 GLY A N 1
ATOM 858 C CA . GLY A 1 110 ? 13.187 2.058 -21.484 1.00 58.88 110 GLY A CA 1
ATOM 859 C C . GLY A 1 110 ? 12.200 1.392 -22.446 1.00 58.88 110 GLY A C 1
ATOM 860 O O . GLY A 1 110 ? 12.336 0.210 -22.756 1.00 58.88 110 GLY A O 1
ATOM 861 N N . VAL A 1 111 ? 11.246 2.171 -22.938 1.00 50.34 111 VAL A N 1
ATOM 862 C CA . VAL A 1 111 ? 10.359 1.874 -24.079 1.00 50.34 111 VAL A CA 1
ATOM 863 C C . VAL A 1 111 ? 10.791 2.637 -25.321 1.00 50.34 111 VAL A C 1
ATOM 865 O O . VAL A 1 111 ? 11.103 3.842 -25.191 1.00 50.34 111 VAL A O 1
#

pLDDT: mean 89.65, std 10.2, range [50.34, 97.75]

R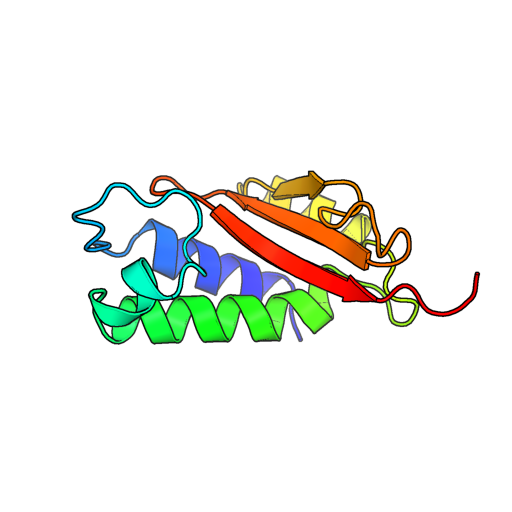adius of gyration: 13.75 Å; chains: 1; bounding box: 31×32×38 Å

Sequence (111 aa):
MSIDALAQTINDLDAHDIYNPDDESNLLNGEFLSVTDDRTRQLIEQIIELSKDVLFKPDGSPNRRAITALRQRGINLSEAGSPYPNDPYETCVLIKIEEGYIQATSVQLGV